Protein AF-A0A7R9QNB5-F1 (afdb_monomer_lite)

Organism: NCBI:txid1979941

Secondary structure (DSSP, 8-state):
---GGGEEETT--SS--TT--S--------------------S----HHHHTTTT-EEEE-TTT--STTTTSSTT--EEEEEESSSSEEEEEETTS-EEEEEEESEE-EEEEE-GGGT-EETT---TTT--SSEES-EEEESSSTT-EEEHHHH-

Sequence (155 aa):
PVGDDNITNAGAVGGRSLLATAAAIHSASGGAGGATGVSAGHTGARNVAIEGGVGARVMRNANDWKWAKQDGGEGHLGTVRNFESAEEVVVVWDNGTAANYRCLGAYDLRIVDSASTGVKHEGAMCDFCKQSPIFGIRWKCAECINYDLCSLCYH

pLDDT: mean 73.07, std 27.56, range [24.31, 98.19]

Structure (mmCIF, N/CA/C/O backbone):
data_AF-A0A7R9QNB5-F1
#
_entry.id   AF-A0A7R9QNB5-F1
#
loop_
_atom_site.group_PDB
_atom_site.id
_atom_site.type_symbol
_atom_site.label_atom_id
_atom_site.label_alt_id
_atom_site.label_comp_id
_atom_site.label_asym_id
_atom_site.label_entity_id
_atom_site.label_seq_id
_atom_site.pdbx_PDB_ins_code
_atom_site.Cartn_x
_atom_site.Cartn_y
_atom_site.Cartn_z
_atom_site.occupancy
_atom_site.B_iso_or_equiv
_atom_site.auth_seq_id
_atom_site.auth_comp_id
_atom_site.auth_asym_id
_atom_site.auth_atom_id
_atom_site.pdbx_PDB_model_num
ATOM 1 N N . PRO A 1 1 ? 5.839 -9.449 -22.012 1.00 37.72 1 PRO A N 1
ATOM 2 C CA . PRO A 1 1 ? 5.050 -9.460 -20.760 1.00 37.72 1 PRO A CA 1
ATOM 3 C C . PRO A 1 1 ? 5.413 -10.711 -19.955 1.00 37.72 1 PRO A C 1
ATOM 5 O O . PRO A 1 1 ? 5.044 -11.813 -20.344 1.00 37.72 1 PRO A O 1
ATOM 8 N N . VAL A 1 2 ? 6.262 -10.551 -18.939 1.00 41.88 2 VAL A N 1
ATOM 9 C CA . VAL A 1 2 ? 6.580 -11.632 -17.995 1.00 41.88 2 VAL A CA 1
ATOM 10 C C . VAL A 1 2 ? 5.311 -11.841 -17.166 1.00 41.88 2 VAL A C 1
ATOM 12 O O . VAL A 1 2 ? 4.778 -10.854 -16.676 1.00 41.88 2 VAL A O 1
ATOM 15 N N . GLY A 1 3 ? 4.772 -13.061 -17.122 1.00 44.25 3 GLY A N 1
ATOM 16 C CA . GLY A 1 3 ? 3.535 -13.354 -16.391 1.00 44.25 3 GLY A CA 1
ATOM 17 C C . GLY A 1 3 ? 3.679 -13.031 -14.904 1.00 44.25 3 GLY A C 1
ATOM 18 O O . GLY A 1 3 ? 4.734 -13.285 -14.319 1.00 44.25 3 GLY A O 1
ATOM 19 N N . ASP A 1 4 ? 2.626 -12.463 -14.321 1.00 50.12 4 ASP A N 1
ATOM 20 C CA . ASP A 1 4 ? 2.606 -11.898 -12.964 1.00 50.12 4 ASP A CA 1
ATOM 21 C C . ASP A 1 4 ? 2.875 -12.939 -11.853 1.00 50.12 4 ASP A C 1
ATOM 23 O O . ASP A 1 4 ? 3.217 -12.580 -10.728 1.00 50.12 4 ASP A O 1
ATOM 27 N N . ASP A 1 5 ? 2.811 -14.237 -12.172 1.00 50.75 5 ASP A N 1
ATOM 28 C CA . ASP A 1 5 ? 2.880 -15.345 -11.207 1.00 50.75 5 ASP A CA 1
ATOM 29 C C . ASP A 1 5 ? 4.282 -15.624 -10.626 1.00 50.75 5 ASP A C 1
ATOM 31 O O . ASP A 1 5 ? 4.414 -16.369 -9.656 1.00 50.75 5 ASP A O 1
ATOM 35 N N . ASN A 1 6 ? 5.341 -15.026 -11.180 1.00 55.44 6 ASN A N 1
ATOM 36 C CA . ASN A 1 6 ? 6.724 -15.373 -10.827 1.00 55.44 6 ASN A CA 1
ATOM 37 C C . ASN A 1 6 ? 7.431 -14.364 -9.923 1.00 55.44 6 ASN A C 1
ATOM 39 O O . ASN A 1 6 ? 8.637 -14.481 -9.713 1.00 55.44 6 ASN A O 1
ATOM 43 N N . ILE A 1 7 ? 6.743 -13.350 -9.403 1.00 56.34 7 ILE A N 1
ATOM 44 C CA . ILE A 1 7 ? 7.383 -12.260 -8.663 1.00 56.34 7 ILE A CA 1
ATOM 45 C C . ILE A 1 7 ? 7.104 -12.393 -7.160 1.00 56.34 7 ILE A C 1
ATOM 47 O O . ILE A 1 7 ? 5.966 -12.401 -6.707 1.00 56.34 7 ILE A O 1
ATOM 51 N N . THR A 1 8 ? 8.172 -12.500 -6.366 1.00 55.84 8 THR A N 1
ATOM 52 C CA . THR A 1 8 ? 8.134 -12.709 -4.910 1.00 55.84 8 THR A CA 1
ATOM 53 C C . THR A 1 8 ? 8.557 -11.448 -4.153 1.00 55.84 8 THR A C 1
ATOM 55 O O . THR A 1 8 ? 9.387 -10.666 -4.622 1.00 55.84 8 THR A O 1
ATOM 58 N N . ASN A 1 9 ? 8.005 -11.235 -2.956 1.00 51.34 9 ASN A N 1
ATOM 59 C CA . ASN A 1 9 ? 8.402 -10.133 -2.079 1.00 51.34 9 ASN A CA 1
ATOM 60 C C . ASN A 1 9 ? 9.738 -10.462 -1.384 1.00 51.34 9 ASN A C 1
ATOM 62 O O . ASN A 1 9 ? 9.792 -11.312 -0.496 1.00 51.34 9 ASN A O 1
ATOM 66 N N . ALA A 1 10 ? 10.815 -9.770 -1.760 1.00 45.34 10 ALA A N 1
ATOM 67 C CA . ALA A 1 10 ? 12.156 -9.988 -1.207 1.00 45.34 10 ALA A CA 1
ATOM 68 C C . ALA A 1 10 ? 12.439 -9.185 0.086 1.00 45.34 10 ALA A C 1
ATOM 70 O O . ALA A 1 10 ? 13.573 -9.164 0.567 1.00 45.34 10 ALA A O 1
ATOM 71 N N . GLY A 1 11 ? 11.437 -8.501 0.652 1.00 40.22 11 GLY A N 1
ATOM 72 C CA . GLY A 1 11 ? 11.575 -7.602 1.806 1.00 40.22 11 GLY A CA 1
ATOM 73 C C . GLY A 1 11 ? 11.447 -8.245 3.191 1.00 40.22 11 GLY A C 1
ATOM 74 O O . GLY A 1 11 ? 11.662 -7.566 4.193 1.00 40.22 11 GLY A O 1
ATOM 75 N N . ALA A 1 12 ? 11.129 -9.537 3.295 1.00 37.59 12 ALA A N 1
ATOM 76 C CA . ALA A 1 12 ? 11.009 -10.217 4.586 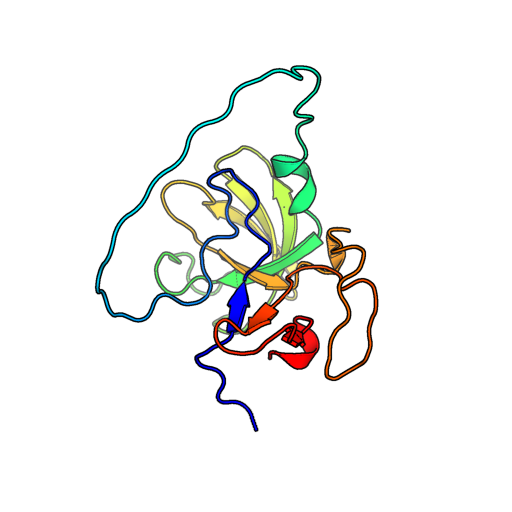1.00 37.59 12 ALA A CA 1
ATOM 77 C C . ALA A 1 12 ? 12.381 -10.681 5.113 1.00 37.59 12 ALA A C 1
ATOM 79 O O . ALA A 1 12 ? 12.698 -11.871 5.121 1.00 37.59 12 ALA A O 1
ATOM 80 N N . VAL A 1 13 ? 13.219 -9.747 5.570 1.00 29.47 13 VAL A N 1
ATOM 81 C CA . VAL A 1 13 ? 14.410 -10.111 6.352 1.00 29.47 13 VAL A CA 1
ATOM 82 C C . VAL A 1 13 ? 13.954 -10.577 7.736 1.00 29.47 13 VAL A C 1
ATOM 84 O O . VAL A 1 13 ? 13.560 -9.771 8.570 1.00 29.47 13 VAL A O 1
ATOM 87 N N . GLY A 1 14 ? 14.001 -11.895 7.950 1.00 28.97 14 GLY A N 1
ATOM 88 C CA . GLY A 1 14 ? 14.202 -12.559 9.244 1.00 28.97 14 GLY A CA 1
ATOM 89 C C . GLY A 1 14 ? 13.443 -11.998 10.449 1.00 28.97 14 GLY A C 1
ATOM 90 O O . GLY A 1 14 ? 13.996 -11.252 11.249 1.00 28.97 14 GLY A O 1
ATOM 91 N N . GLY A 1 15 ? 12.208 -12.455 10.637 1.00 26.92 15 GLY A N 1
ATOM 92 C CA . GLY A 1 15 ? 11.399 -12.184 11.823 1.00 26.92 15 GLY A CA 1
ATOM 93 C C . GLY A 1 15 ? 9.943 -12.082 11.410 1.00 26.92 15 GLY A C 1
ATOM 94 O O . GLY A 1 15 ? 9.612 -11.303 10.526 1.00 26.92 15 GLY A O 1
ATOM 95 N N . ARG A 1 16 ? 9.079 -12.919 11.989 1.00 35.19 16 ARG A N 1
ATOM 96 C CA . ARG A 1 16 ? 7.648 -13.003 11.665 1.00 35.19 16 ARG A CA 1
ATOM 97 C C . ARG A 1 16 ? 6.990 -11.645 11.940 1.00 35.19 16 ARG A C 1
ATOM 99 O O . ARG A 1 16 ? 6.597 -11.363 13.063 1.00 35.19 16 ARG A O 1
ATOM 106 N N . SER A 1 17 ? 6.947 -10.808 10.913 1.00 34.34 17 SER A N 1
ATOM 107 C CA . SER A 1 17 ? 6.370 -9.471 10.897 1.00 34.34 17 SER A CA 1
ATOM 108 C C . SER A 1 17 ? 5.196 -9.476 9.924 1.00 34.34 17 SER A C 1
ATOM 110 O O . SER A 1 17 ? 5.155 -10.285 8.996 1.00 34.34 17 SER A O 1
ATOM 112 N N . LEU A 1 18 ? 4.259 -8.560 10.136 1.00 38.25 18 LEU A N 1
ATOM 113 C CA . LEU A 1 18 ? 3.033 -8.283 9.372 1.00 38.25 18 LEU A CA 1
ATOM 114 C C . LEU A 1 18 ? 3.165 -8.212 7.838 1.00 38.25 18 LEU A C 1
ATOM 116 O O . LEU A 1 18 ? 2.167 -8.093 7.138 1.00 38.25 18 LEU A O 1
ATOM 120 N N . LEU A 1 19 ? 4.383 -8.295 7.306 1.00 38.91 19 LEU A N 1
ATOM 121 C CA . LEU A 1 19 ? 4.719 -8.287 5.886 1.00 38.91 19 LEU A CA 1
ATOM 122 C C . LEU A 1 19 ? 4.384 -9.590 5.127 1.00 38.91 19 LEU A C 1
ATOM 124 O O . LEU A 1 19 ? 4.548 -9.627 3.910 1.00 38.91 19 LEU A O 1
ATOM 128 N N . ALA A 1 20 ? 3.953 -10.663 5.799 1.00 30.23 20 ALA A N 1
ATOM 129 C CA . ALA A 1 20 ? 3.861 -12.006 5.210 1.00 30.23 20 ALA A CA 1
ATOM 130 C C . ALA A 1 20 ? 2.533 -12.348 4.498 1.00 30.23 20 ALA A C 1
ATOM 132 O O . ALA A 1 20 ? 2.149 -13.516 4.453 1.00 30.23 20 ALA A O 1
ATOM 133 N N . THR A 1 21 ? 1.827 -11.379 3.911 1.00 33.03 21 THR A N 1
ATOM 134 C CA . THR A 1 21 ? 0.662 -11.677 3.057 1.00 33.03 21 THR A CA 1
ATOM 135 C C . THR A 1 21 ? 0.734 -10.935 1.730 1.00 33.03 21 THR A C 1
ATOM 137 O O . THR A 1 21 ? 0.048 -9.938 1.517 1.00 33.03 21 THR A O 1
ATOM 140 N N . ALA A 1 22 ? 1.547 -11.460 0.818 1.00 33.47 22 ALA A N 1
ATOM 141 C CA . ALA A 1 22 ? 1.318 -11.337 -0.614 1.00 33.47 22 ALA A CA 1
ATOM 142 C C . ALA A 1 22 ? 1.732 -12.663 -1.276 1.00 33.47 22 ALA A C 1
ATOM 144 O O . ALA A 1 22 ? 2.898 -13.039 -1.223 1.00 33.47 22 ALA A O 1
ATOM 145 N N . ALA A 1 23 ? 0.734 -13.352 -1.837 1.00 30.22 23 ALA A N 1
ATOM 146 C CA . ALA A 1 23 ? 0.796 -14.555 -2.672 1.00 30.22 23 ALA A CA 1
ATOM 147 C C . ALA A 1 23 ? 1.367 -15.849 -2.045 1.00 30.22 23 ALA A C 1
ATOM 149 O O . ALA A 1 23 ? 2.554 -16.148 -2.113 1.00 30.22 23 ALA A O 1
ATOM 150 N N . ALA A 1 24 ? 0.461 -16.689 -1.533 1.00 24.39 24 ALA A N 1
ATOM 151 C CA . ALA A 1 24 ? 0.634 -18.138 -1.515 1.00 24.39 24 ALA A CA 1
ATOM 152 C C . ALA A 1 24 ? -0.301 -18.746 -2.572 1.00 24.39 24 ALA A C 1
ATOM 154 O O . ALA A 1 24 ? -1.521 -18.636 -2.446 1.00 24.39 24 ALA A O 1
ATOM 155 N N . ILE A 1 25 ? 0.264 -19.399 -3.590 1.00 28.20 25 ILE A N 1
ATOM 156 C CA . ILE A 1 25 ? -0.426 -20.389 -4.427 1.00 28.20 25 ILE A CA 1
ATOM 157 C C . ILE A 1 25 ? 0.566 -21.534 -4.731 1.00 28.20 25 ILE A C 1
ATOM 159 O O . ILE A 1 25 ? 1.714 -21.288 -5.076 1.00 28.20 25 ILE A O 1
ATOM 163 N N . HIS A 1 26 ? 0.122 -22.771 -4.471 1.00 24.31 26 HIS A N 1
ATOM 164 C CA . HIS A 1 26 ? 0.814 -24.081 -4.461 1.00 24.31 26 HIS A CA 1
ATOM 165 C C . HIS A 1 26 ? 1.765 -24.354 -5.661 1.00 24.31 26 HIS A C 1
ATOM 167 O O . HIS A 1 26 ? 1.474 -23.921 -6.765 1.00 24.31 26 HIS A O 1
ATOM 173 N N . SER A 1 27 ? 2.861 -25.133 -5.588 1.00 25.42 27 SER A N 1
ATOM 174 C CA . SER A 1 27 ? 2.979 -26.534 -5.123 1.00 25.42 27 SER A CA 1
ATOM 175 C C . SER A 1 27 ? 4.438 -26.979 -4.868 1.00 25.42 27 SER A C 1
ATOM 177 O O . SER A 1 27 ? 5.389 -26.391 -5.370 1.00 25.42 27 SER A O 1
ATOM 179 N N . ALA A 1 28 ? 4.588 -28.064 -4.101 1.00 27.22 28 ALA A N 1
ATOM 180 C CA . ALA A 1 28 ? 5.827 -28.647 -3.583 1.00 27.22 28 ALA A CA 1
ATOM 181 C C . ALA A 1 28 ? 6.625 -29.556 -4.550 1.00 27.22 28 ALA A C 1
ATOM 183 O O . ALA A 1 28 ? 6.046 -30.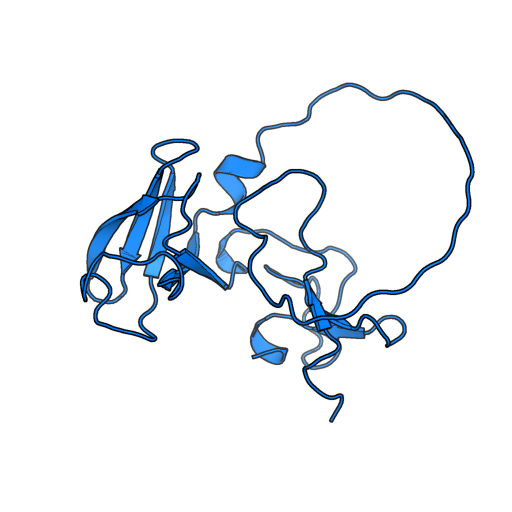268 -5.366 1.00 27.22 28 ALA A O 1
ATOM 184 N N . SER A 1 29 ? 7.953 -29.596 -4.351 1.00 26.89 29 SER A N 1
ATOM 185 C CA . SER A 1 29 ? 8.924 -30.726 -4.421 1.00 26.89 29 SER A CA 1
ATOM 186 C C . SER A 1 29 ? 10.319 -30.108 -4.653 1.00 26.89 29 SER A C 1
ATOM 188 O O . SER A 1 29 ? 10.429 -29.173 -5.427 1.00 26.89 29 SER A O 1
ATOM 190 N N . GLY A 1 30 ? 11.458 -30.441 -4.048 1.00 25.78 30 GLY A N 1
ATOM 191 C CA . GLY A 1 30 ? 11.963 -31.449 -3.119 1.00 25.78 30 GLY A CA 1
ATOM 192 C C . GLY A 1 30 ? 13.482 -31.535 -3.398 1.00 25.78 30 GLY A C 1
ATOM 193 O O . GLY A 1 30 ? 13.854 -31.596 -4.564 1.00 25.78 30 GLY A O 1
ATOM 194 N N . GLY A 1 31 ? 14.371 -31.516 -2.393 1.00 25.50 31 GLY A N 1
ATOM 195 C CA . GLY A 1 31 ? 15.809 -31.806 -2.606 1.00 25.50 31 GLY A CA 1
ATOM 196 C C . GLY A 1 31 ? 16.796 -31.071 -1.687 1.00 25.50 31 GLY A C 1
ATOM 197 O O . GLY A 1 31 ? 16.615 -29.899 -1.401 1.00 25.50 31 GLY A O 1
ATOM 198 N N . ALA A 1 32 ? 17.821 -31.787 -1.212 1.00 28.58 32 ALA A N 1
ATOM 199 C CA . ALA A 1 32 ? 18.639 -31.531 -0.018 1.00 28.58 32 ALA A CA 1
ATOM 200 C C . ALA A 1 32 ? 20.022 -30.854 -0.235 1.00 28.58 32 ALA A C 1
ATOM 202 O O . ALA A 1 32 ? 20.540 -30.829 -1.347 1.00 28.58 32 ALA A O 1
ATOM 203 N N . GLY A 1 33 ? 20.659 -30.456 0.887 1.00 26.06 33 GLY A N 1
ATOM 204 C CA . GLY A 1 33 ? 22.107 -30.189 1.072 1.00 26.06 33 GLY A CA 1
ATOM 205 C C . GLY A 1 33 ? 22.414 -28.719 1.417 1.00 26.06 33 GLY A C 1
ATOM 206 O O . GLY A 1 33 ? 21.980 -27.838 0.699 1.00 26.06 33 GLY A O 1
ATOM 207 N N . GLY A 1 34 ? 23.105 -28.298 2.484 1.00 25.45 34 GLY A N 1
ATOM 208 C CA . GLY A 1 34 ? 24.016 -28.938 3.433 1.00 25.45 34 GLY A CA 1
ATOM 209 C C . GLY A 1 34 ? 25.377 -28.220 3.399 1.00 25.45 34 GLY A C 1
ATOM 210 O O . GLY A 1 34 ? 26.152 -28.529 2.507 1.00 25.45 34 GLY A O 1
ATOM 211 N N . ALA A 1 35 ? 25.669 -27.286 4.326 1.00 28.03 35 ALA A N 1
ATOM 212 C CA . ALA A 1 35 ? 27.030 -26.942 4.800 1.00 28.03 35 ALA A CA 1
ATOM 213 C C . ALA A 1 35 ? 27.037 -25.842 5.889 1.00 28.03 35 ALA A C 1
ATOM 215 O O . ALA A 1 35 ? 26.228 -24.920 5.898 1.00 28.03 35 ALA A O 1
ATOM 216 N N . THR A 1 36 ? 27.988 -25.993 6.806 1.00 27.31 36 THR A N 1
ATOM 217 C CA . THR A 1 36 ? 28.224 -25.338 8.102 1.00 27.31 36 THR A CA 1
ATOM 218 C C . THR A 1 36 ? 29.139 -24.102 8.048 1.00 27.31 36 THR A C 1
ATOM 220 O O . THR A 1 36 ? 30.052 -24.070 7.228 1.00 27.31 36 THR A O 1
ATOM 223 N N . GLY A 1 37 ? 29.019 -23.181 9.021 1.00 27.55 37 GLY A N 1
ATOM 224 C CA . GLY A 1 37 ? 30.069 -22.202 9.369 1.00 27.55 37 GLY A CA 1
ATOM 225 C C . GLY A 1 37 ? 29.647 -21.140 10.406 1.00 27.55 37 GLY A C 1
ATOM 226 O O . GLY A 1 37 ? 28.783 -20.319 10.131 1.00 27.55 37 GLY A O 1
ATOM 227 N N . VAL A 1 38 ? 30.263 -21.170 11.595 1.00 28.95 38 VAL A N 1
ATOM 228 C CA . VAL A 1 38 ? 30.113 -20.268 12.772 1.00 28.95 38 VAL A CA 1
ATOM 229 C C . VAL A 1 38 ? 31.144 -19.116 12.604 1.00 28.95 38 VAL A C 1
ATOM 231 O O . VAL A 1 38 ? 32.233 -19.392 12.115 1.00 28.95 38 VAL A O 1
ATOM 234 N N . SER A 1 39 ? 30.966 -17.825 12.939 1.00 29.56 39 SER A N 1
ATOM 235 C CA . SER A 1 39 ? 30.776 -17.252 14.284 1.00 29.56 39 SER A CA 1
ATOM 236 C C . SER A 1 39 ? 30.662 -15.710 14.286 1.00 29.56 39 SER A C 1
ATOM 238 O O . SER A 1 39 ? 31.354 -15.036 13.534 1.00 29.56 39 SER A O 1
ATOM 240 N N . ALA A 1 40 ? 29.914 -15.221 15.286 1.00 28.67 40 ALA A N 1
ATOM 241 C CA . ALA A 1 40 ? 30.154 -14.054 16.155 1.00 28.67 40 ALA A CA 1
ATOM 242 C C . ALA A 1 40 ? 30.050 -12.606 15.619 1.00 28.67 40 ALA A C 1
ATOM 244 O O . ALA A 1 40 ? 30.889 -12.110 14.878 1.00 28.67 40 ALA A O 1
ATOM 245 N N . GLY A 1 41 ? 29.073 -11.888 16.190 1.00 26.83 41 GLY A N 1
ATOM 246 C CA . GLY A 1 41 ? 28.933 -10.431 16.150 1.00 26.83 41 GLY A CA 1
ATOM 247 C C . GLY A 1 41 ? 27.644 -9.961 16.835 1.00 26.83 41 GLY A C 1
ATOM 248 O O . GLY A 1 41 ? 26.741 -9.462 16.177 1.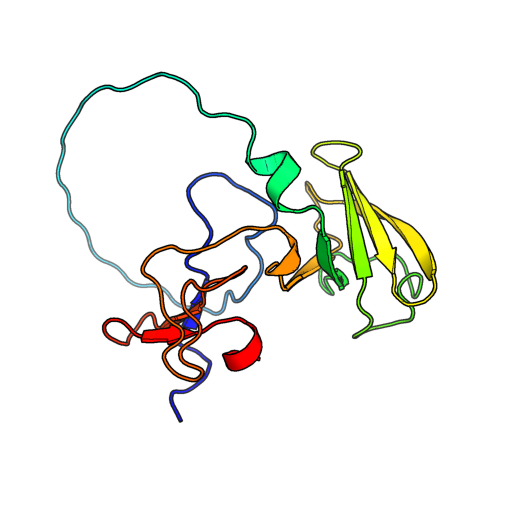00 26.83 41 GLY A O 1
ATOM 249 N N . HIS A 1 42 ? 27.508 -10.185 18.148 1.00 42.50 42 HIS A N 1
ATOM 250 C CA . HIS A 1 42 ? 26.421 -9.607 18.948 1.00 42.50 42 HIS A CA 1
ATOM 251 C C . HIS A 1 42 ? 26.753 -8.155 19.299 1.00 42.50 42 HIS A C 1
ATOM 253 O O . HIS A 1 42 ? 27.567 -7.938 20.188 1.00 42.50 42 HIS A O 1
ATOM 259 N N . THR A 1 43 ? 26.069 -7.194 18.677 1.00 29.33 43 THR A N 1
ATOM 260 C CA . THR A 1 43 ? 25.666 -5.926 19.312 1.00 29.33 43 THR A CA 1
ATOM 261 C C . THR A 1 43 ? 24.597 -5.225 18.464 1.00 29.33 43 THR A C 1
ATOM 263 O O . THR A 1 43 ? 24.871 -4.703 17.391 1.00 29.33 43 THR A O 1
ATOM 266 N N . GLY A 1 44 ? 23.366 -5.164 18.985 1.00 28.42 44 GLY A N 1
ATOM 267 C CA . GLY A 1 44 ? 22.384 -4.151 18.586 1.00 28.42 44 GLY A CA 1
ATOM 268 C C . GLY A 1 44 ? 21.423 -4.516 17.454 1.00 28.42 44 GLY A C 1
ATOM 269 O O . GLY A 1 44 ? 21.332 -3.779 16.476 1.00 28.42 44 GLY A O 1
ATOM 270 N N . ALA A 1 45 ? 20.610 -5.562 17.633 1.00 32.03 45 ALA A N 1
ATOM 271 C CA . ALA A 1 45 ? 19.305 -5.633 16.973 1.00 32.03 45 ALA A CA 1
ATOM 272 C C . ALA A 1 45 ? 18.423 -4.505 17.540 1.00 32.03 45 ALA A C 1
ATOM 274 O O . ALA A 1 45 ? 17.671 -4.692 18.494 1.00 32.03 45 ALA A O 1
ATOM 275 N N . ARG A 1 46 ? 18.611 -3.282 17.035 1.00 32.72 46 ARG A N 1
ATOM 276 C CA . ARG A 1 46 ? 17.735 -2.157 17.357 1.00 32.72 46 ARG A CA 1
ATOM 277 C C . ARG A 1 46 ? 16.341 -2.475 16.823 1.00 32.72 46 ARG A C 1
ATOM 279 O O . ARG A 1 46 ? 16.199 -3.079 15.765 1.00 32.72 46 ARG A O 1
ATOM 286 N N . ASN A 1 47 ? 15.343 -2.061 17.588 1.00 33.16 47 ASN A N 1
ATOM 287 C CA . ASN A 1 47 ? 13.907 -2.248 17.407 1.00 33.16 47 ASN A CA 1
ATOM 288 C C . ASN A 1 47 ? 13.347 -1.618 16.111 1.00 33.16 47 ASN A C 1
ATOM 290 O O . ASN A 1 47 ? 12.447 -0.792 16.162 1.00 33.16 47 ASN A O 1
ATOM 294 N N . VAL A 1 48 ? 13.859 -1.986 14.936 1.00 34.75 48 VAL A N 1
ATOM 295 C CA . VAL A 1 48 ? 13.440 -1.419 13.639 1.00 34.75 48 VAL A CA 1
ATOM 296 C C . VAL A 1 48 ? 12.050 -1.934 13.220 1.00 34.75 48 VAL A C 1
ATOM 298 O O . VAL A 1 48 ? 11.343 -1.287 12.452 1.00 34.75 48 VAL A O 1
ATOM 301 N N . ALA A 1 49 ? 11.609 -3.074 13.764 1.00 39.88 49 ALA A N 1
ATOM 302 C CA . ALA A 1 49 ? 10.378 -3.747 13.345 1.00 39.88 49 ALA A CA 1
ATOM 303 C C . ALA A 1 49 ? 9.068 -3.067 13.797 1.00 39.88 49 ALA A C 1
ATOM 305 O O . ALA A 1 49 ? 8.034 -3.347 13.201 1.00 39.88 49 ALA A O 1
ATOM 306 N N . ILE A 1 50 ? 9.097 -2.181 14.803 1.00 44.94 50 ILE A N 1
ATOM 307 C CA . ILE A 1 50 ? 7.898 -1.447 15.266 1.00 44.94 50 ILE A CA 1
ATOM 308 C C . ILE A 1 50 ? 7.800 -0.049 14.622 1.00 44.94 50 ILE A C 1
ATOM 310 O O . ILE A 1 50 ? 6.705 0.483 14.464 1.00 44.94 50 ILE A O 1
ATOM 314 N N . GLU A 1 51 ? 8.911 0.518 14.139 1.00 49.06 51 GLU A N 1
ATOM 315 C CA . GLU A 1 51 ? 8.911 1.816 13.440 1.00 49.06 51 GLU A CA 1
ATOM 316 C C . GLU A 1 51 ? 8.759 1.699 11.912 1.00 49.06 51 GLU A C 1
ATOM 318 O O . GLU A 1 51 ? 8.275 2.631 11.276 1.00 49.06 51 GLU A O 1
ATOM 323 N N . GLY A 1 52 ? 9.094 0.556 11.301 1.00 63.28 52 GLY A N 1
ATOM 324 C CA . GLY A 1 52 ? 9.112 0.410 9.835 1.00 63.28 52 GLY A CA 1
ATOM 325 C C . GLY A 1 52 ? 7.748 0.331 9.132 1.00 63.28 52 GLY A C 1
ATOM 326 O O . GLY A 1 52 ? 7.708 0.259 7.904 1.00 63.28 52 GLY A O 1
ATOM 327 N N . GLY A 1 53 ? 6.640 0.302 9.880 1.00 80.56 53 GLY A N 1
ATOM 328 C CA . GLY A 1 53 ? 5.280 0.206 9.332 1.00 80.56 53 GLY A CA 1
ATOM 329 C C . GLY A 1 53 ? 4.489 1.515 9.349 1.00 80.56 53 GLY A C 1
ATOM 330 O O . GLY A 1 53 ? 3.464 1.612 8.675 1.00 80.56 53 GLY A O 1
ATOM 331 N N . VAL A 1 54 ? 4.936 2.524 10.103 1.00 91.00 54 VAL A N 1
ATOM 332 C CA . VAL A 1 54 ? 4.226 3.807 10.184 1.00 91.00 54 VAL A CA 1
ATOM 333 C C . VAL A 1 54 ? 4.304 4.525 8.842 1.00 91.00 54 VAL A C 1
ATOM 335 O O . VAL A 1 54 ? 5.359 4.601 8.221 1.00 91.00 54 VAL A O 1
ATOM 338 N N . GLY A 1 55 ? 3.162 5.030 8.382 1.00 91.50 55 GLY A N 1
ATOM 339 C CA . GLY A 1 55 ? 3.011 5.630 7.062 1.00 91.50 55 GLY A CA 1
ATOM 340 C C . GLY A 1 55 ? 2.660 4.636 5.955 1.00 91.50 55 GLY A C 1
ATOM 341 O O . GLY A 1 55 ? 2.333 5.089 4.859 1.00 91.50 55 GLY A O 1
ATOM 342 N N . ALA A 1 56 ? 2.674 3.319 6.207 1.00 91.62 56 ALA A N 1
ATOM 343 C CA . ALA A 1 56 ? 2.309 2.323 5.202 1.00 91.62 56 ALA A CA 1
ATOM 344 C C . ALA A 1 56 ? 0.860 2.508 4.735 1.00 91.62 56 ALA A C 1
ATOM 346 O O . ALA A 1 56 ? -0.038 2.792 5.534 1.00 91.62 56 ALA A O 1
ATOM 347 N N . ARG A 1 57 ? 0.634 2.304 3.437 1.00 93.62 57 ARG A N 1
ATOM 348 C CA . ARG A 1 57 ? -0.689 2.270 2.823 1.00 93.62 57 ARG A CA 1
ATOM 349 C C . ARG A 1 57 ? -1.243 0.865 2.917 1.00 93.62 57 ARG A C 1
ATOM 351 O O . ARG A 1 57 ? -0.597 -0.102 2.513 1.00 93.62 57 ARG A O 1
ATOM 358 N N . VAL A 1 58 ? -2.442 0.760 3.462 1.00 94.25 58 VAL A N 1
ATOM 359 C CA . VAL A 1 58 ? -3.080 -0.509 3.794 1.00 94.25 58 VAL A CA 1
ATOM 360 C C . VAL A 1 58 ? -4.498 -0.557 3.264 1.00 94.25 58 VAL A C 1
ATOM 362 O O . VAL A 1 58 ? -5.121 0.468 2.995 1.00 94.25 58 VAL A O 1
ATOM 365 N N . MET A 1 59 ? -5.016 -1.769 3.158 1.00 94.56 59 MET A N 1
ATOM 366 C CA . MET A 1 59 ? -6.424 -2.026 2.902 1.00 94.56 59 MET A CA 1
ATOM 367 C C . MET A 1 59 ? -6.902 -3.221 3.718 1.00 94.56 59 MET A C 1
ATOM 369 O O . MET A 1 59 ? -6.083 -3.979 4.243 1.00 94.56 59 MET A O 1
ATOM 373 N N . ARG A 1 60 ? -8.223 -3.411 3.817 1.00 95.19 60 ARG A N 1
ATOM 374 C CA . ARG A 1 60 ? -8.799 -4.579 4.501 1.00 95.19 60 ARG A CA 1
ATOM 375 C C . ARG A 1 60 ? -8.197 -5.892 3.981 1.00 95.19 60 ARG A C 1
ATOM 377 O O . ARG A 1 60 ? -8.033 -6.068 2.774 1.00 95.19 60 ARG A O 1
ATOM 384 N N . ASN A 1 61 ? -7.905 -6.842 4.859 1.00 93.12 61 ASN A N 1
ATOM 385 C CA . ASN A 1 61 ? -7.622 -8.224 4.481 1.00 93.12 61 ASN A CA 1
ATOM 386 C C . ASN A 1 61 ? -8.935 -9.015 4.468 1.00 93.12 61 ASN A C 1
ATOM 388 O O . ASN A 1 61 ? -9.536 -9.228 5.517 1.00 93.12 61 ASN A O 1
ATOM 392 N N . ALA A 1 62 ? -9.379 -9.464 3.292 1.00 88.75 62 ALA A N 1
ATOM 393 C CA . ALA A 1 62 ? -10.670 -10.139 3.133 1.00 88.75 62 ALA A CA 1
ATOM 394 C C . ALA A 1 62 ? -10.808 -11.426 3.969 1.00 88.75 62 ALA A C 1
ATOM 396 O O . ALA A 1 62 ? -11.928 -11.807 4.295 1.00 88.75 62 ALA A O 1
ATOM 397 N N . ASN A 1 63 ? -9.691 -12.063 4.339 1.00 91.00 63 ASN A N 1
ATOM 398 C CA . ASN A 1 63 ? -9.704 -13.323 5.083 1.00 91.00 63 ASN A CA 1
ATOM 399 C C . ASN A 1 63 ? -10.091 -13.147 6.559 1.00 91.00 63 ASN A C 1
ATOM 401 O O . ASN A 1 63 ? -10.827 -13.971 7.095 1.00 91.00 63 ASN A O 1
ATOM 405 N N . ASP A 1 64 ? -9.630 -12.069 7.200 1.00 90.69 64 ASP A N 1
ATOM 406 C CA . ASP A 1 64 ? -9.774 -11.878 8.652 1.00 90.69 64 ASP A CA 1
ATOM 407 C C . ASP A 1 64 ? -10.629 -10.656 9.033 1.00 90.69 64 ASP A C 1
ATOM 409 O O . ASP A 1 64 ? -11.044 -10.531 10.194 1.00 90.69 64 ASP A O 1
ATOM 413 N N . TRP A 1 65 ? -10.901 -9.757 8.076 1.00 92.88 65 TRP A N 1
ATOM 414 C CA . TRP A 1 65 ? -11.651 -8.522 8.299 1.00 92.88 65 TRP A CA 1
ATOM 415 C C . TRP A 1 65 ? -13.085 -8.794 8.746 1.00 92.88 65 TRP A C 1
ATOM 417 O O . TRP A 1 65 ? -13.867 -9.454 8.062 1.00 92.88 65 TRP A O 1
ATOM 427 N N . LYS A 1 66 ? -13.473 -8.171 9.860 1.00 96.06 66 LYS A N 1
ATOM 428 C CA . LYS A 1 66 ? -14.820 -8.297 10.441 1.00 96.06 66 LYS A CA 1
ATOM 429 C C . LYS A 1 66 ? -15.497 -6.960 10.751 1.00 96.06 66 LYS A C 1
ATOM 431 O O . LYS A 1 66 ? -16.515 -6.926 11.435 1.00 96.06 66 LYS A O 1
ATOM 436 N N . TRP A 1 67 ? -14.953 -5.852 10.249 1.00 95.12 67 TRP A N 1
ATOM 437 C CA . TRP A 1 67 ? -15.319 -4.491 10.670 1.00 95.12 67 TRP A CA 1
ATOM 438 C C . TRP A 1 67 ? -16.240 -3.770 9.675 1.00 95.12 67 TRP A C 1
ATOM 440 O O . TRP A 1 67 ? -16.159 -2.557 9.477 1.00 95.12 67 TRP A O 1
ATOM 450 N N . ALA A 1 68 ? -17.130 -4.530 9.028 1.00 95.12 68 ALA A N 1
ATOM 451 C CA . ALA A 1 68 ? -18.116 -4.030 8.067 1.00 95.12 68 ALA A CA 1
ATOM 452 C C . ALA A 1 68 ? -17.500 -3.058 7.033 1.00 95.12 68 ALA A C 1
ATOM 454 O O . ALA A 1 68 ? -16.604 -3.460 6.289 1.00 95.12 68 ALA A O 1
ATOM 455 N N . LYS A 1 69 ? -17.985 -1.810 6.962 1.00 96.38 69 LYS A N 1
ATOM 456 C CA . LYS A 1 69 ? -17.539 -0.754 6.030 1.00 96.38 69 LYS A CA 1
ATOM 457 C C . LYS A 1 69 ? -16.863 0.435 6.734 1.00 96.38 69 LYS A C 1
ATOM 459 O O . LYS A 1 69 ? -16.989 1.558 6.260 1.00 96.38 69 LYS A O 1
ATOM 464 N N . GLN A 1 70 ? -16.188 0.226 7.867 1.00 93.56 70 GLN A N 1
ATOM 465 C CA . GLN A 1 70 ? -15.477 1.319 8.559 1.00 93.56 70 GLN A CA 1
ATOM 466 C C . GLN A 1 70 ? -14.415 2.006 7.680 1.00 93.56 70 GLN A C 1
ATOM 468 O O . GLN A 1 70 ? -14.237 3.217 7.731 1.00 93.56 70 GLN A O 1
ATOM 473 N N . ASP A 1 71 ? -13.764 1.237 6.818 1.00 94.69 71 ASP A N 1
ATOM 474 C CA . ASP A 1 71 ? -12.828 1.701 5.790 1.00 94.69 71 ASP A CA 1
ATOM 475 C C . ASP A 1 71 ? -13.502 2.354 4.565 1.00 94.69 71 ASP A C 1
ATOM 477 O O . ASP A 1 71 ? -12.815 2.896 3.711 1.00 94.69 71 ASP A O 1
ATOM 481 N N . GLY A 1 72 ? -14.836 2.341 4.456 1.00 93.69 72 GLY A N 1
ATOM 482 C CA . GLY A 1 72 ? -15.580 2.812 3.278 1.00 93.69 72 GLY A CA 1
ATOM 483 C C . GLY A 1 72 ? -15.996 1.706 2.301 1.00 93.69 72 GLY A C 1
ATOM 484 O O . GLY A 1 72 ? -16.780 1.960 1.387 1.00 93.69 72 GLY A O 1
ATOM 485 N N . GLY A 1 73 ? -15.575 0.459 2.530 1.00 91.19 73 GLY A N 1
ATOM 486 C CA . GLY A 1 73 ? -15.852 -0.677 1.649 1.00 91.19 73 GLY A CA 1
ATOM 487 C C . GLY A 1 73 ? -14.592 -1.265 1.019 1.00 91.19 73 GLY A C 1
ATOM 488 O O . GLY A 1 73 ? -13.492 -0.744 1.165 1.00 91.19 73 GLY A O 1
ATOM 489 N N . GLU A 1 74 ? -14.751 -2.376 0.303 1.00 85.75 74 GLU A N 1
ATOM 490 C CA . GLU A 1 74 ? -13.632 -3.041 -0.368 1.00 85.75 74 GLU A CA 1
ATOM 491 C C . GLU A 1 74 ? -12.912 -2.102 -1.350 1.00 85.75 74 GLU A C 1
ATOM 493 O O . GLU A 1 74 ? -13.537 -1.256 -1.990 1.00 85.75 74 GLU A O 1
ATOM 498 N N . GLY A 1 75 ? -11.584 -2.218 -1.424 1.00 87.31 75 GLY A N 1
ATOM 499 C CA . GLY A 1 75 ? -10.737 -1.373 -2.272 1.00 87.31 75 GLY A CA 1
ATOM 500 C C . GLY A 1 75 ? -10.328 -0.034 -1.653 1.00 87.31 75 GLY A C 1
ATOM 501 O O . GLY A 1 75 ? -9.403 0.594 -2.161 1.00 87.31 75 GLY A O 1
ATOM 502 N N . HIS A 1 76 ? -10.952 0.393 -0.552 1.00 94.94 76 HIS A N 1
ATOM 503 C CA . HIS A 1 76 ? -10.569 1.638 0.106 1.00 94.94 76 HIS A CA 1
ATOM 504 C C . HIS A 1 76 ? -9.246 1.493 0.855 1.00 94.94 76 HIS A C 1
ATOM 506 O O . HIS A 1 76 ? -8.932 0.444 1.429 1.00 94.94 76 HIS A O 1
ATOM 512 N N . LEU A 1 77 ? -8.470 2.572 0.821 1.00 95.94 77 LEU A N 1
ATOM 513 C CA . LEU A 1 77 ? -7.136 2.630 1.386 1.00 95.94 77 LEU A CA 1
ATOM 514 C C . LEU A 1 77 ? -7.121 3.434 2.687 1.00 95.94 77 LEU A C 1
ATOM 516 O O . LEU A 1 77 ? -7.937 4.330 2.918 1.00 95.94 77 LEU A O 1
ATOM 520 N N . GLY A 1 78 ? -6.153 3.104 3.531 1.00 97.00 78 GLY A N 1
ATOM 521 C CA . GLY A 1 78 ? -5.826 3.848 4.736 1.00 97.00 78 GLY A CA 1
ATOM 522 C C . GLY A 1 78 ? -4.323 3.937 4.946 1.00 97.00 78 GLY A C 1
ATOM 523 O O . GLY A 1 78 ? -3.537 3.286 4.257 1.00 97.00 78 GLY A O 1
ATOM 524 N N . THR A 1 79 ? -3.926 4.759 5.909 1.00 96.62 79 THR A N 1
ATOM 525 C CA . THR A 1 79 ? -2.535 4.956 6.321 1.00 96.62 79 THR A CA 1
ATOM 526 C C . THR A 1 79 ? -2.348 4.480 7.754 1.00 96.62 79 THR A C 1
ATOM 528 O O . THR A 1 79 ? -3.095 4.887 8.647 1.00 96.62 79 THR A O 1
ATOM 531 N N . VAL A 1 80 ? -1.317 3.670 7.995 1.00 95.88 80 VAL A N 1
ATOM 532 C CA . VAL A 1 80 ? -0.883 3.316 9.352 1.00 95.88 80 VAL A CA 1
ATOM 533 C C . VAL A 1 80 ? -0.371 4.567 10.061 1.00 95.88 80 VAL A C 1
ATOM 535 O O . VAL A 1 80 ? 0.598 5.188 9.625 1.00 95.88 80 VAL A O 1
ATOM 538 N N . ARG A 1 81 ? -1.015 4.934 11.167 1.00 95.31 81 ARG A N 1
ATOM 539 C CA . ARG A 1 81 ? -0.676 6.114 11.966 1.00 95.31 81 ARG A CA 1
ATOM 540 C C . ARG A 1 81 ? 0.369 5.801 13.032 1.00 95.31 81 ARG A C 1
ATOM 542 O O . ARG A 1 81 ? 1.339 6.538 13.156 1.00 95.31 81 ARG A O 1
ATOM 549 N N . ASN A 1 82 ? 0.141 4.763 13.829 1.00 93.62 82 ASN A N 1
ATOM 550 C CA . ASN A 1 82 ? 1.046 4.287 14.875 1.00 93.62 82 ASN A CA 1
ATOM 551 C C . ASN A 1 82 ? 0.708 2.820 15.219 1.00 93.62 82 ASN A C 1
ATOM 553 O O . ASN A 1 82 ? -0.286 2.271 14.735 1.00 93.62 82 ASN A O 1
ATOM 557 N N . PHE A 1 83 ? 1.527 2.213 16.072 1.00 90.88 83 PHE A N 1
ATOM 558 C CA . PHE A 1 83 ? 1.229 0.947 16.734 1.00 90.88 83 PHE A CA 1
ATOM 559 C C . PHE A 1 83 ? 0.966 1.239 18.212 1.00 90.88 83 PHE A C 1
ATOM 561 O O . PHE A 1 83 ? 1.826 1.819 18.874 1.00 90.88 83 PHE A O 1
ATOM 568 N N . GLU A 1 84 ? -0.205 0.857 18.722 1.00 91.12 84 GLU A N 1
ATOM 569 C CA . GLU A 1 84 ? -0.513 0.968 20.159 1.00 91.12 84 GLU A CA 1
ATOM 570 C C . GLU A 1 84 ? 0.154 -0.174 20.937 1.00 91.12 84 GLU A C 1
ATOM 572 O O . GLU A 1 84 ? 0.517 -0.031 22.104 1.00 91.12 84 GLU A O 1
ATOM 577 N N . SER A 1 85 ? 0.363 -1.316 20.276 1.00 89.62 85 SER A N 1
ATOM 578 C CA . SER A 1 85 ? 1.108 -2.453 20.808 1.00 89.62 85 SER A CA 1
ATOM 579 C C . SER A 1 85 ? 1.669 -3.316 19.673 1.00 89.62 85 SER A C 1
ATOM 581 O O . SER A 1 85 ? 1.520 -3.000 18.495 1.00 89.62 85 SER A O 1
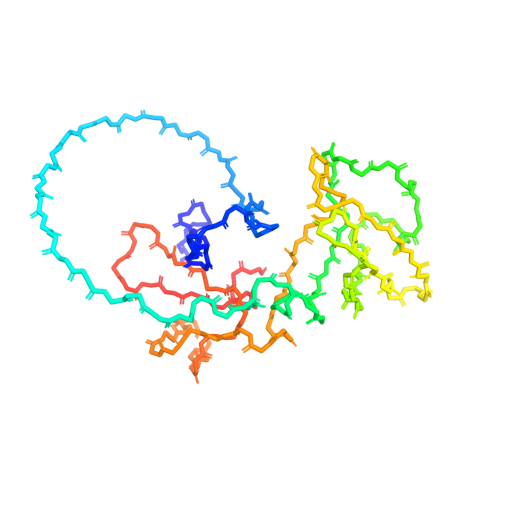ATOM 583 N N . ALA A 1 86 ? 2.294 -4.446 20.011 1.00 85.62 86 ALA A N 1
ATOM 584 C CA . ALA A 1 86 ? 2.684 -5.448 19.018 1.00 85.62 86 ALA A CA 1
ATOM 585 C C . ALA A 1 86 ? 1.479 -6.175 18.374 1.00 85.62 86 ALA A C 1
ATOM 587 O O . ALA A 1 86 ? 1.658 -6.895 17.392 1.00 85.62 86 ALA A O 1
ATOM 588 N N . GLU A 1 87 ? 0.272 -6.013 18.925 1.00 88.69 87 GLU A N 1
ATOM 589 C CA . GLU A 1 87 ? -0.942 -6.732 18.514 1.00 88.69 87 GLU A CA 1
ATOM 590 C C . GLU A 1 87 ? -2.005 -5.821 17.889 1.00 88.69 87 GLU A C 1
ATOM 592 O O . GLU A 1 87 ? -2.911 -6.314 17.210 1.00 88.69 87 GLU A O 1
ATOM 597 N N . GLU A 1 88 ? -1.875 -4.503 18.075 1.00 90.50 88 GLU A N 1
ATOM 598 C CA . GLU A 1 88 ? -2.822 -3.502 17.595 1.00 90.50 88 GLU A CA 1
ATOM 599 C C . GLU A 1 88 ? -2.137 -2.339 16.874 1.00 90.50 88 GLU A C 1
ATOM 601 O O . GLU A 1 88 ? -1.171 -1.742 17.358 1.00 90.50 88 GLU A O 1
ATOM 606 N N . VAL A 1 89 ? -2.710 -1.973 15.729 1.00 94.88 89 VAL A N 1
ATOM 607 C CA . VAL A 1 89 ? -2.257 -0.873 14.876 1.00 94.88 89 VAL A CA 1
ATOM 608 C C . VAL A 1 89 ? -3.390 0.118 14.635 1.00 94.88 89 VAL A C 1
ATOM 610 O O . VAL A 1 89 ? -4.533 -0.285 14.421 1.00 94.88 89 VAL A O 1
ATOM 613 N N . VAL A 1 90 ? -3.079 1.413 14.630 1.00 96.44 90 VAL A N 1
ATOM 614 C CA . VA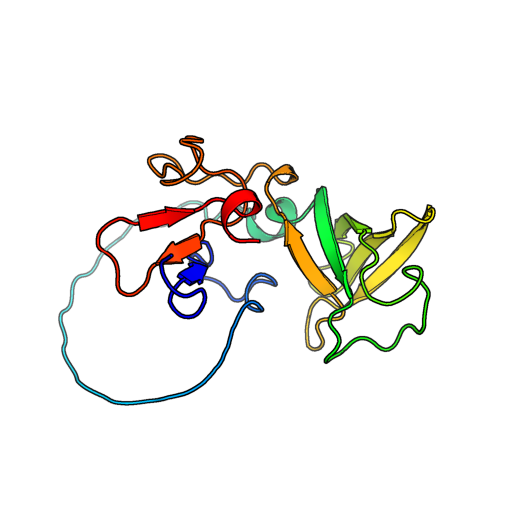L A 1 90 ? -4.049 2.470 14.318 1.00 96.44 90 VAL A CA 1
ATOM 615 C C . VAL A 1 90 ? -3.942 2.834 12.851 1.00 96.44 90 VAL A C 1
ATOM 617 O O . VAL A 1 90 ? -2.864 3.174 12.357 1.00 96.44 90 VAL A O 1
ATOM 620 N N . VAL A 1 91 ? -5.077 2.831 12.160 1.00 97.19 91 VAL A N 1
ATOM 621 C CA . VAL A 1 91 ? -5.186 3.271 10.769 1.00 97.19 91 VAL A CA 1
ATOM 622 C C . VAL A 1 91 ? -6.094 4.481 10.690 1.00 97.19 91 VAL A C 1
ATOM 624 O O . VAL A 1 91 ? -7.150 4.522 11.319 1.00 97.19 91 VAL A O 1
ATOM 627 N N . VAL A 1 92 ? -5.681 5.453 9.883 1.00 98.19 92 VAL A N 1
ATOM 628 C CA . VAL A 1 92 ? -6.551 6.523 9.399 1.00 98.19 92 VAL A CA 1
ATOM 629 C C . VAL A 1 92 ? -6.914 6.191 7.958 1.00 98.19 92 VAL A C 1
ATOM 631 O O . VAL A 1 92 ? -6.050 6.196 7.082 1.00 98.19 92 VAL A O 1
ATOM 634 N N . TRP A 1 93 ? -8.177 5.858 7.723 1.00 97.88 93 TRP A N 1
ATOM 635 C CA . TRP A 1 93 ? -8.728 5.624 6.393 1.00 97.88 93 TRP A CA 1
ATOM 636 C C . TRP A 1 93 ? -8.871 6.937 5.631 1.00 97.88 93 TRP A C 1
ATOM 638 O O . TRP A 1 93 ? -9.100 7.989 6.229 1.00 97.88 93 TRP A O 1
ATOM 648 N N . ASP A 1 94 ? -8.802 6.879 4.302 1.00 97.25 94 ASP A N 1
ATOM 649 C CA . ASP A 1 94 ? -8.896 8.077 3.455 1.00 97.25 94 ASP A CA 1
ATOM 650 C C . ASP A 1 94 ? -10.251 8.790 3.574 1.00 97.25 94 ASP A C 1
ATOM 652 O O . ASP A 1 94 ? -10.357 9.990 3.329 1.00 97.25 94 ASP A O 1
ATOM 656 N N . ASN A 1 95 ? -11.290 8.068 4.004 1.00 95.44 95 ASN A N 1
ATOM 657 C CA . ASN A 1 95 ? -12.602 8.636 4.310 1.00 95.44 95 ASN A CA 1
ATOM 658 C C . ASN A 1 95 ? -12.636 9.442 5.633 1.00 95.44 95 ASN A C 1
ATOM 660 O O . ASN A 1 95 ? -13.687 9.961 6.003 1.00 95.44 95 ASN A O 1
ATOM 664 N N . GLY A 1 96 ? -11.513 9.521 6.356 1.00 96.12 96 GLY A N 1
ATOM 665 C CA . GLY A 1 96 ? -11.354 10.227 7.629 1.00 96.12 96 GLY A CA 1
ATOM 666 C C . GLY A 1 96 ? -11.576 9.370 8.880 1.00 96.12 96 GLY A C 1
ATOM 667 O O . GLY A 1 96 ? -11.265 9.821 9.982 1.00 96.12 96 GLY A O 1
ATOM 668 N N . THR A 1 97 ? -12.079 8.141 8.746 1.00 97.50 97 THR A N 1
ATOM 669 C CA . THR A 1 97 ? -12.296 7.229 9.879 1.00 97.50 97 THR A CA 1
ATOM 670 C C . THR A 1 97 ? -10.958 6.781 10.454 1.00 97.50 97 THR A C 1
ATOM 672 O O . THR A 1 97 ? -10.103 6.286 9.726 1.00 97.50 97 THR A O 1
ATOM 675 N N . ALA A 1 98 ? -10.787 6.902 11.770 1.00 97.56 98 ALA A N 1
ATOM 676 C CA . ALA A 1 98 ? -9.632 6.375 12.487 1.00 97.56 98 ALA A CA 1
ATOM 677 C C . ALA A 1 98 ? -10.067 5.252 13.431 1.00 97.56 98 ALA A C 1
ATOM 679 O O . ALA A 1 98 ? -11.046 5.410 14.163 1.00 97.56 98 ALA A O 1
ATOM 680 N N . ALA A 1 99 ? -9.360 4.125 13.405 1.00 97.69 99 ALA A N 1
ATOM 681 C CA . ALA A 1 99 ? -9.673 2.968 14.240 1.00 97.69 99 ALA A CA 1
ATOM 682 C C . ALA A 1 99 ? -8.457 2.053 14.435 1.00 97.69 99 ALA A C 1
ATOM 684 O O . ALA A 1 99 ? -7.478 2.125 13.685 1.00 97.69 99 ALA A O 1
ATOM 685 N N . ASN A 1 100 ? -8.558 1.178 15.435 1.00 96.75 100 ASN A N 1
ATOM 686 C CA . ASN A 1 100 ? -7.540 0.192 15.778 1.00 96.75 100 ASN A CA 1
ATOM 687 C C . ASN A 1 100 ? -7.882 -1.157 15.141 1.00 96.75 100 ASN A C 1
ATOM 689 O O . ASN A 1 100 ? -9.050 -1.550 15.094 1.00 96.75 100 ASN A O 1
ATOM 693 N N . TYR A 1 101 ? -6.860 -1.881 14.697 1.00 96.25 101 TYR A N 1
ATOM 694 C CA . TYR A 1 101 ? -6.995 -3.154 13.998 1.00 96.25 101 TYR A CA 1
ATOM 695 C C . TYR A 1 101 ? -5.993 -4.184 14.497 1.00 96.25 101 TYR A C 1
ATOM 697 O O . TYR A 1 101 ? -4.912 -3.836 14.974 1.00 96.25 101 TYR A O 1
ATOM 705 N N . ARG A 1 102 ? -6.349 -5.465 14.355 1.00 94.62 102 ARG A N 1
ATOM 706 C CA . ARG A 1 102 ? -5.515 -6.578 14.810 1.00 94.62 102 ARG A CA 1
ATOM 707 C C . ARG A 1 102 ? -4.370 -6.811 13.841 1.00 94.62 102 ARG A C 1
ATOM 709 O O . ARG A 1 102 ? -4.571 -6.910 12.626 1.00 94.62 102 ARG A O 1
ATOM 716 N N . CYS A 1 103 ? -3.180 -6.929 14.410 1.00 89.56 103 CYS A N 1
ATOM 717 C CA . CYS A 1 103 ? -1.950 -7.186 13.684 1.00 89.56 103 CYS A CA 1
ATOM 718 C C . CYS A 1 103 ? -1.148 -8.371 14.271 1.00 89.56 103 CYS A C 1
ATOM 720 O O . CYS A 1 103 ? -0.006 -8.616 13.880 1.00 89.56 103 CYS A O 1
ATOM 722 N N . LEU A 1 104 ? -1.769 -9.148 15.170 1.00 88.19 104 LEU A N 1
ATOM 723 C CA . LEU A 1 104 ? -1.278 -10.436 15.660 1.00 88.19 104 LEU A CA 1
ATOM 724 C C . LEU A 1 104 ? -2.441 -11.427 15.837 1.00 88.19 104 LEU A C 1
ATOM 726 O O . LEU A 1 104 ? -3.530 -11.061 16.277 1.00 88.19 104 LEU A O 1
ATOM 730 N N . GLY A 1 105 ? -2.214 -12.698 15.492 1.00 89.12 105 GLY A N 1
ATOM 731 C CA . GLY A 1 105 ? -3.195 -13.786 15.616 1.00 89.12 105 GLY A CA 1
ATOM 732 C C . GLY A 1 105 ? -4.280 -13.773 14.534 1.00 89.12 105 GLY A C 1
ATOM 733 O O . GLY A 1 105 ? -4.527 -14.800 13.913 1.00 89.12 105 GLY A O 1
ATOM 734 N N . ALA A 1 106 ? -4.870 -12.609 14.271 1.00 89.38 106 ALA A N 1
ATOM 735 C CA . ALA A 1 106 ? -5.682 -12.319 13.096 1.00 89.38 106 ALA A CA 1
ATOM 736 C C . ALA A 1 106 ? -5.180 -11.020 12.462 1.00 89.38 106 ALA A C 1
ATOM 738 O O . ALA A 1 106 ? -4.802 -10.090 13.178 1.00 89.38 106 ALA A O 1
ATOM 739 N N . TYR A 1 107 ? -5.184 -10.955 11.135 1.00 90.25 107 TYR A N 1
ATOM 740 C CA . TYR A 1 107 ? -4.570 -9.863 10.392 1.00 90.25 107 TYR A CA 1
ATOM 741 C C . TYR A 1 107 ? -5.636 -9.105 9.619 1.00 90.25 107 TYR A C 1
ATOM 743 O O . TYR A 1 107 ? -5.945 -9.445 8.485 1.00 90.25 107 TYR A O 1
ATOM 751 N N . ASP A 1 108 ? -6.203 -8.060 10.219 1.00 94.62 108 ASP A N 1
ATOM 752 C CA . ASP A 1 108 ? -7.310 -7.307 9.613 1.00 94.62 108 ASP A CA 1
ATOM 753 C C . ASP A 1 108 ? -6.899 -6.522 8.355 1.00 94.62 108 ASP A C 1
ATOM 755 O O . ASP A 1 108 ? -7.752 -6.112 7.568 1.00 94.62 108 ASP A O 1
ATOM 759 N N . LEU A 1 109 ? -5.600 -6.303 8.148 1.00 93.81 109 LEU A N 1
ATOM 760 C CA . LEU A 1 109 ? -5.056 -5.408 7.133 1.00 93.81 109 LEU A CA 1
ATOM 761 C C . LEU A 1 109 ? -4.029 -6.124 6.260 1.00 93.81 109 LEU A C 1
ATOM 763 O O . LEU A 1 109 ? -3.309 -7.005 6.725 1.00 93.81 109 LEU A O 1
ATOM 767 N N . ARG A 1 110 ? -3.919 -5.681 5.009 1.00 91.12 110 ARG A N 1
ATOM 768 C CA . ARG A 1 110 ? -2.813 -6.009 4.106 1.00 91.12 110 ARG A CA 1
ATOM 769 C C . ARG A 1 110 ? -2.116 -4.732 3.653 1.00 91.12 110 ARG A C 1
ATOM 771 O O . ARG A 1 110 ? -2.774 -3.709 3.454 1.00 91.12 110 ARG A O 1
ATOM 778 N N . ILE A 1 111 ? -0.800 -4.799 3.483 1.00 89.50 111 ILE A N 1
ATOM 779 C CA . ILE A 1 111 ? 0.005 -3.684 2.973 1.00 89.50 111 ILE A CA 1
ATOM 780 C C . ILE A 1 111 ? -0.152 -3.620 1.453 1.00 89.50 111 ILE A C 1
ATOM 782 O O . ILE A 1 111 ? -0.012 -4.632 0.772 1.00 89.50 111 ILE A O 1
ATOM 786 N N . VAL A 1 112 ? -0.445 -2.427 0.945 1.00 88.06 112 VAL A N 1
ATOM 787 C CA . VAL A 1 112 ? -0.502 -2.107 -0.488 1.00 88.06 112 VAL A CA 1
ATOM 788 C C . VAL A 1 112 ? 0.793 -1.431 -0.917 1.00 88.06 112 VAL A C 1
ATOM 790 O O . VAL A 1 112 ? 1.384 -1.789 -1.929 1.00 88.06 112 VAL A O 1
ATOM 793 N N . ASP A 1 113 ? 1.261 -0.475 -0.119 1.00 87.06 113 ASP A N 1
ATOM 794 C CA . ASP A 1 113 ? 2.506 0.238 -0.375 1.00 87.06 113 ASP A CA 1
ATOM 795 C C . ASP A 1 113 ? 3.200 0.590 0.944 1.00 87.06 113 ASP A C 1
ATOM 797 O O . ASP A 1 113 ? 2.563 0.995 1.917 1.00 87.06 113 ASP A O 1
ATOM 801 N N . SER A 1 114 ? 4.518 0.428 0.977 1.00 87.50 114 SER A N 1
ATOM 802 C CA . SER A 1 114 ? 5.373 0.803 2.104 1.00 87.50 114 SER A CA 1
ATOM 803 C C . SER A 1 114 ? 6.448 1.820 1.720 1.00 87.50 114 SER A C 1
ATOM 805 O O . SER A 1 114 ? 7.329 2.102 2.525 1.00 87.50 114 SER A O 1
ATOM 807 N N . ALA A 1 115 ? 6.396 2.412 0.522 1.00 83.56 115 ALA A N 1
ATOM 808 C CA . ALA A 1 115 ? 7.385 3.397 0.083 1.00 83.56 115 ALA A CA 1
ATOM 809 C C . ALA A 1 115 ? 7.490 4.599 1.040 1.00 83.56 115 ALA A C 1
ATOM 811 O O . ALA A 1 115 ? 8.579 5.118 1.283 1.00 83.56 115 ALA A O 1
ATOM 812 N N . SER A 1 116 ? 6.370 4.999 1.642 1.00 84.81 116 SER A N 1
ATOM 813 C CA . SER A 1 116 ? 6.266 6.088 2.619 1.00 84.81 116 SER A CA 1
ATOM 814 C C . SER A 1 116 ? 6.823 5.765 4.008 1.00 84.81 116 SER A C 1
ATOM 816 O O . SER A 1 116 ? 6.929 6.677 4.825 1.00 84.81 116 SER A O 1
ATOM 818 N N . THR A 1 117 ? 7.197 4.515 4.302 1.00 83.06 117 THR A N 1
ATOM 819 C CA . THR A 1 117 ? 7.746 4.148 5.621 1.00 83.06 117 THR A CA 1
ATOM 820 C C . THR A 1 117 ? 9.248 4.413 5.743 1.00 83.06 117 THR A C 1
ATOM 822 O O . THR A 1 117 ? 9.828 4.256 6.815 1.00 83.06 117 THR A O 1
ATOM 825 N N . GLY A 1 118 ? 9.906 4.801 4.644 1.00 80.44 118 GLY A N 1
ATOM 826 C CA . GLY A 1 118 ? 11.352 5.029 4.592 1.00 80.44 118 GLY A CA 1
ATOM 827 C C . GLY A 1 118 ? 12.189 3.761 4.390 1.00 80.44 118 GLY A C 1
ATOM 828 O O . GLY A 1 118 ? 13.414 3.856 4.280 1.00 80.44 118 GLY A O 1
ATOM 829 N N . VAL A 1 119 ? 11.560 2.583 4.291 1.00 83.81 119 VAL A N 1
ATOM 830 C CA . VAL A 1 119 ? 12.238 1.340 3.896 1.00 83.81 119 VAL A CA 1
ATOM 831 C C . VAL A 1 119 ? 12.749 1.477 2.462 1.00 83.81 119 VAL A C 1
ATOM 833 O O . VAL A 1 119 ? 12.019 1.893 1.563 1.00 83.81 119 VAL A O 1
ATOM 836 N N . LYS A 1 120 ? 14.015 1.123 2.239 1.00 87.94 120 LYS A N 1
ATOM 837 C CA . LYS A 1 120 ? 14.640 1.142 0.915 1.00 87.94 120 LYS A CA 1
ATOM 838 C C . LYS A 1 120 ? 15.610 -0.013 0.735 1.00 87.94 120 LYS A C 1
ATOM 840 O O . LYS A 1 120 ? 16.265 -0.447 1.682 1.00 87.94 120 LYS A O 1
ATOM 845 N N . HIS A 1 121 ? 15.730 -0.466 -0.503 1.00 87.75 121 HIS A N 1
ATOM 846 C CA . HIS A 1 121 ? 16.641 -1.523 -0.912 1.00 87.75 121 HIS A CA 1
ATOM 847 C C . HIS A 1 121 ? 17.807 -0.916 -1.692 1.00 87.75 121 HIS A C 1
ATOM 849 O O . HIS A 1 121 ? 17.733 -0.732 -2.907 1.00 87.75 121 HIS A O 1
ATOM 855 N N . GLU A 1 122 ? 18.883 -0.587 -0.977 1.00 91.50 122 GLU A N 1
ATOM 856 C CA . GLU A 1 122 ? 20.110 -0.068 -1.586 1.00 91.50 122 GLU A CA 1
ATOM 857 C C . GLU A 1 122 ? 20.680 -1.057 -2.610 1.00 91.50 122 GLU A C 1
ATOM 859 O O . GLU A 1 122 ? 20.693 -2.269 -2.391 1.00 91.50 122 GLU A O 1
ATOM 864 N N . GLY A 1 123 ? 21.132 -0.534 -3.750 1.00 91.38 123 GLY A N 1
ATOM 865 C CA . GLY A 1 123 ? 21.649 -1.343 -4.856 1.00 91.38 123 GLY A CA 1
ATOM 866 C C . GLY A 1 123 ? 20.589 -2.104 -5.665 1.00 91.38 123 GLY A C 1
ATOM 867 O O . GLY A 1 123 ? 20.952 -2.770 -6.631 1.00 91.38 123 GLY A O 1
ATOM 868 N N . ALA A 1 124 ? 19.300 -2.003 -5.321 1.00 93.69 124 ALA A N 1
ATOM 869 C CA . ALA A 1 124 ? 18.210 -2.527 -6.138 1.00 93.69 124 ALA A CA 1
ATOM 870 C C . ALA A 1 124 ? 17.611 -1.418 -7.013 1.00 93.69 124 ALA A C 1
ATOM 872 O O . ALA A 1 124 ? 17.298 -0.333 -6.521 1.00 93.69 124 ALA A O 1
ATOM 873 N N . MET A 1 125 ? 17.413 -1.711 -8.297 1.00 96.19 125 MET A N 1
ATOM 874 C CA . MET A 1 125 ? 16.799 -0.807 -9.268 1.00 96.19 125 MET A CA 1
ATOM 875 C C . MET A 1 125 ? 15.569 -1.479 -9.870 1.00 96.19 125 MET A C 1
ATOM 877 O O . MET A 1 125 ? 15.632 -2.648 -10.226 1.00 96.19 125 MET A O 1
ATOM 881 N N . CYS A 1 126 ? 14.469 -0.740 -10.007 1.00 95.75 126 CYS A N 1
ATOM 882 C CA . CYS A 1 126 ? 13.306 -1.230 -10.739 1.00 95.75 126 CYS A CA 1
ATOM 883 C C . CYS A 1 126 ? 13.653 -1.355 -12.229 1.00 95.75 126 CYS A C 1
ATOM 885 O O . CYS A 1 126 ? 13.985 -0.363 -12.880 1.00 95.75 126 CYS A O 1
ATOM 887 N N . ASP A 1 127 ? 13.542 -2.550 -12.797 1.00 96.56 127 ASP A N 1
ATOM 888 C CA . ASP A 1 127 ? 13.906 -2.813 -14.185 1.00 96.56 127 ASP A CA 1
ATOM 889 C C . ASP A 1 127 ? 12.973 -2.154 -15.198 1.00 96.56 127 ASP A C 1
ATOM 891 O O . ASP A 1 127 ? 13.393 -1.906 -16.332 1.00 96.56 127 ASP A O 1
ATOM 895 N N . PHE A 1 128 ? 11.753 -1.797 -14.793 1.00 95.50 128 PHE A N 1
ATOM 896 C CA . PHE A 1 128 ? 10.807 -1.082 -15.643 1.00 95.50 128 PHE A CA 1
ATOM 897 C C . PHE A 1 128 ? 11.016 0.440 -15.600 1.00 95.50 128 PHE A C 1
ATOM 899 O O . PHE A 1 128 ? 11.403 1.034 -16.604 1.00 95.50 128 PHE A O 1
ATOM 906 N N . CYS A 1 129 ? 10.816 1.082 -14.441 1.00 96.81 129 CYS A N 1
ATOM 907 C CA . CYS A 1 129 ? 10.858 2.549 -14.321 1.00 96.81 129 CYS A CA 1
ATOM 908 C C . CYS A 1 129 ? 12.236 3.130 -13.972 1.00 96.81 129 CYS A C 1
ATOM 910 O O . CYS A 1 129 ? 12.383 4.348 -13.894 1.00 96.81 129 CYS A O 1
ATOM 912 N N . LYS A 1 130 ? 13.244 2.280 -13.742 1.00 97.06 130 LYS A N 1
ATOM 913 C CA . LYS A 1 130 ? 14.624 2.658 -13.381 1.00 97.06 130 LYS A CA 1
ATOM 914 C C . LYS A 1 130 ? 14.773 3.412 -12.057 1.00 97.06 130 LYS A C 1
ATOM 916 O O . LYS A 1 130 ? 15.848 3.932 -11.767 1.00 97.06 130 LYS A O 1
ATOM 921 N N . GLN A 1 131 ? 13.739 3.422 -11.217 1.00 95.25 131 GLN A N 1
ATOM 922 C CA . GLN A 1 131 ? 13.837 3.919 -9.847 1.00 95.25 131 GLN A CA 1
ATOM 923 C C . GLN A 1 131 ? 14.942 3.170 -9.086 1.00 95.25 131 GLN A C 1
ATOM 925 O O . GLN A 1 131 ? 14.933 1.939 -9.038 1.00 95.25 131 GLN A O 1
ATOM 930 N N . SER A 1 132 ? 15.863 3.918 -8.475 1.00 95.12 132 SER A N 1
ATOM 931 C CA . SER A 1 132 ? 16.954 3.398 -7.650 1.00 95.12 132 SER A CA 1
ATOM 932 C C . SER A 1 132 ? 17.279 4.392 -6.519 1.00 95.12 132 SER A C 1
ATOM 934 O O . SER A 1 132 ? 17.487 5.572 -6.816 1.00 95.12 132 SER A O 1
ATOM 936 N N . PRO A 1 133 ? 17.317 3.964 -5.242 1.00 94.38 133 PRO A N 1
ATOM 937 C CA . PRO A 1 133 ? 16.961 2.624 -4.772 1.00 94.38 133 PRO A CA 1
ATOM 938 C C . PRO A 1 133 ? 15.446 2.359 -4.872 1.00 94.38 133 PRO A C 1
ATOM 940 O O . PRO A 1 133 ? 14.634 3.285 -4.946 1.00 94.38 133 PRO A O 1
ATOM 943 N N . ILE A 1 134 ? 15.042 1.086 -4.852 1.00 92.56 134 ILE A N 1
ATOM 944 C CA . ILE A 1 134 ? 13.623 0.727 -4.687 1.00 92.56 134 ILE A CA 1
ATOM 945 C C . ILE A 1 134 ? 13.185 1.096 -3.260 1.00 92.56 134 ILE A C 1
ATOM 947 O O . ILE A 1 134 ? 13.781 0.627 -2.288 1.00 92.56 134 ILE A O 1
ATOM 951 N N . PHE A 1 135 ? 12.150 1.933 -3.145 1.00 90.25 135 PHE A N 1
ATOM 952 C CA . PHE A 1 135 ? 11.510 2.307 -1.878 1.00 90.25 135 PHE A CA 1
ATOM 953 C C . PHE A 1 135 ? 10.322 1.383 -1.595 1.00 90.25 135 PHE A C 1
ATOM 955 O O . PHE A 1 135 ? 9.583 1.031 -2.514 1.00 90.25 135 PHE A O 1
ATOM 962 N N . GLY A 1 136 ? 10.124 1.026 -0.328 1.00 88.81 136 GLY A N 1
ATOM 963 C CA . GLY A 1 136 ? 9.055 0.135 0.105 1.00 88.81 136 GLY A CA 1
ATOM 964 C C . GLY A 1 136 ? 9.312 -1.324 -0.266 1.00 88.81 136 GLY A C 1
ATOM 965 O O . GLY A 1 136 ? 10.414 -1.835 -0.071 1.00 88.81 136 GLY A O 1
ATOM 966 N N . ILE A 1 137 ? 8.284 -2.007 -0.777 1.00 87.56 137 ILE A N 1
ATOM 967 C CA . ILE A 1 137 ? 8.361 -3.418 -1.170 1.00 87.56 137 ILE A CA 1
ATOM 968 C C . ILE A 1 137 ? 9.201 -3.562 -2.446 1.00 87.56 137 ILE A C 1
ATOM 970 O O . ILE A 1 137 ? 8.931 -2.928 -3.468 1.00 87.56 137 ILE A O 1
ATOM 974 N N . ARG A 1 138 ? 10.196 -4.453 -2.397 1.00 92.50 138 ARG A N 1
ATOM 975 C CA . ARG A 1 138 ? 10.929 -4.936 -3.572 1.00 92.50 138 ARG A CA 1
ATOM 976 C C . ARG A 1 138 ? 10.324 -6.240 -4.078 1.00 92.50 138 ARG A C 1
ATOM 978 O O . ARG A 1 138 ? 10.338 -7.255 -3.379 1.00 92.50 138 ARG A O 1
ATOM 985 N N . TRP A 1 139 ? 9.884 -6.211 -5.326 1.00 92.00 139 TRP A N 1
ATOM 986 C CA . TRP A 1 139 ? 9.293 -7.339 -6.028 1.00 92.00 139 TRP A CA 1
ATOM 987 C C . TRP A 1 139 ? 10.345 -7.996 -6.917 1.00 92.00 139 TRP A C 1
ATOM 989 O O . TRP A 1 139 ? 10.750 -7.423 -7.922 1.00 92.00 139 TRP A O 1
ATOM 999 N N . LYS A 1 140 ? 10.826 -9.179 -6.541 1.00 91.94 140 LYS A N 1
ATOM 1000 C CA . LYS A 1 140 ? 11.881 -9.894 -7.261 1.00 91.94 140 LYS A CA 1
ATOM 1001 C C . LYS A 1 140 ? 11.309 -11.078 -8.028 1.00 91.94 140 LYS A C 1
ATOM 1003 O O . LYS A 1 140 ? 10.701 -11.960 -7.423 1.00 91.94 140 LYS A O 1
ATOM 1008 N N . CYS A 1 141 ? 11.559 -11.147 -9.335 1.00 91.56 141 CYS A N 1
ATOM 1009 C CA . CYS A 1 141 ? 11.214 -12.340 -10.109 1.00 91.56 141 CYS A CA 1
ATOM 1010 C C . CYS A 1 141 ? 12.015 -13.549 -9.590 1.00 91.56 141 CYS A C 1
ATOM 1012 O O . CYS A 1 141 ? 13.242 -13.491 -9.495 1.00 91.56 141 CYS A O 1
ATOM 1014 N N . ALA A 1 142 ? 11.319 -14.629 -9.247 1.00 89.31 142 ALA A N 1
ATOM 1015 C CA . ALA A 1 142 ? 11.878 -15.878 -8.746 1.00 89.31 142 ALA A CA 1
ATOM 1016 C C . ALA A 1 142 ? 12.579 -16.687 -9.844 1.00 89.31 142 ALA A C 1
ATOM 1018 O O . ALA A 1 142 ? 13.546 -17.390 -9.568 1.00 89.31 142 ALA A O 1
ATOM 1019 N N . GLU A 1 143 ? 12.118 -16.563 -11.089 1.00 91.44 143 GLU A N 1
ATOM 1020 C CA . GLU A 1 143 ? 12.646 -17.329 -12.225 1.00 91.44 143 GLU A CA 1
ATOM 1021 C C . GLU A 1 143 ? 13.638 -16.531 -13.083 1.00 91.44 143 GLU A C 1
ATOM 1023 O O . GLU A 1 143 ? 14.426 -17.097 -13.840 1.00 91.44 143 GLU A O 1
ATOM 1028 N N . CYS A 1 144 ? 13.622 -15.204 -12.969 1.00 91.50 144 CYS A N 1
ATOM 1029 C CA . CYS A 1 144 ? 14.437 -14.316 -13.783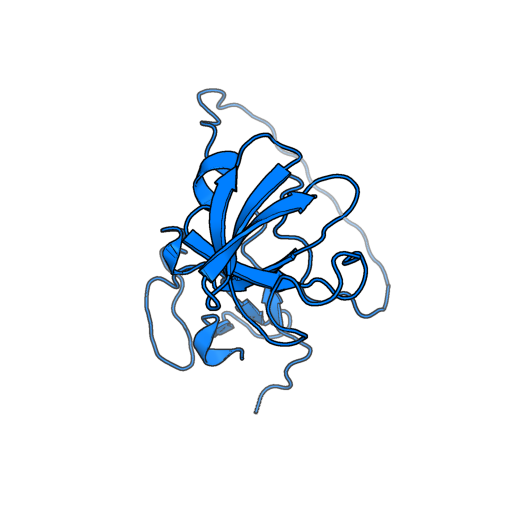 1.00 91.50 144 CYS A CA 1
ATOM 1030 C C . CYS A 1 144 ? 15.748 -13.966 -13.068 1.00 91.50 144 CYS A C 1
ATOM 1032 O O . CYS A 1 144 ? 15.778 -13.660 -11.873 1.00 91.50 144 CYS A O 1
ATOM 1034 N N . ILE A 1 145 ? 16.842 -13.894 -13.825 1.00 91.19 145 ILE A N 1
ATOM 1035 C CA . ILE A 1 145 ? 18.122 -13.417 -13.296 1.00 91.19 145 ILE A CA 1
ATOM 1036 C C . ILE A 1 145 ? 18.042 -11.904 -13.090 1.00 91.19 145 ILE A C 1
ATOM 1038 O O . ILE A 1 145 ? 17.854 -11.158 -14.045 1.00 91.19 145 ILE A O 1
ATOM 1042 N N . ASN A 1 146 ? 18.240 -11.468 -11.843 1.00 90.31 146 ASN A N 1
ATOM 1043 C CA . ASN A 1 146 ? 18.385 -10.058 -11.466 1.00 90.31 146 ASN A CA 1
ATOM 1044 C C . ASN A 1 146 ? 17.283 -9.129 -12.013 1.00 90.31 146 ASN A C 1
ATOM 1046 O O . ASN A 1 146 ? 17.595 -8.048 -12.495 1.00 90.31 146 ASN A O 1
ATOM 1050 N N . TYR A 1 147 ? 16.026 -9.582 -11.955 1.00 93.38 147 TYR A N 1
ATOM 1051 C CA . TYR A 1 147 ? 14.872 -8.769 -12.331 1.00 93.38 147 TYR A CA 1
ATOM 1052 C C . TYR A 1 147 ? 14.079 -8.348 -11.092 1.00 93.38 147 TYR A C 1
ATOM 1054 O O . TYR A 1 147 ? 13.605 -9.206 -10.336 1.00 93.38 147 TYR A O 1
ATOM 1062 N N . ASP A 1 148 ? 13.947 -7.045 -10.889 1.00 95.00 148 ASP A N 1
ATOM 1063 C CA . ASP A 1 148 ? 13.344 -6.415 -9.725 1.00 95.00 148 ASP A CA 1
ATOM 1064 C C . ASP A 1 148 ? 12.379 -5.297 -10.147 1.00 95.00 148 ASP A C 1
ATOM 1066 O O . ASP A 1 148 ? 12.659 -4.515 -11.049 1.00 95.00 148 ASP A O 1
ATOM 1070 N N . LEU A 1 149 ? 11.237 -5.182 -9.474 1.00 94.00 149 LEU A N 1
ATOM 1071 C CA . LEU A 1 149 ? 10.238 -4.137 -9.687 1.00 94.00 149 LEU A CA 1
ATOM 1072 C C . LEU A 1 149 ? 9.935 -3.409 -8.370 1.00 94.00 149 LEU A C 1
ATOM 1074 O O . LEU A 1 149 ? 9.998 -3.987 -7.281 1.00 94.00 149 LEU A O 1
ATOM 1078 N N . CYS A 1 150 ? 9.596 -2.122 -8.464 1.00 91.62 150 CYS A N 1
ATOM 1079 C CA . CYS A 1 150 ? 8.948 -1.401 -7.367 1.00 91.62 150 CYS A CA 1
ATOM 1080 C C . CYS A 1 150 ? 7.433 -1.663 -7.380 1.00 91.62 150 CYS A C 1
ATOM 1082 O O . CYS A 1 150 ? 6.891 -2.086 -8.402 1.00 91.62 150 CYS A O 1
ATOM 1084 N N . SER A 1 151 ? 6.736 -1.382 -6.273 1.00 88.00 151 SER A N 1
ATOM 1085 C CA . SER A 1 151 ? 5.286 -1.625 -6.165 1.00 88.00 151 SER A CA 1
ATOM 1086 C C . SER A 1 151 ? 4.458 -0.954 -7.261 1.00 88.00 151 SER A C 1
ATOM 1088 O O . SER A 1 151 ? 3.491 -1.543 -7.724 1.00 88.00 151 SER A O 1
ATOM 1090 N N . LEU A 1 152 ? 4.865 0.233 -7.728 1.00 90.62 152 LEU A N 1
ATOM 1091 C CA . LEU A 1 152 ? 4.171 0.961 -8.799 1.00 90.62 152 LEU A CA 1
ATOM 1092 C C . LEU A 1 152 ? 4.289 0.307 -10.181 1.00 90.62 152 LEU A C 1
ATOM 1094 O O . LEU A 1 152 ? 3.513 0.636 -11.065 1.00 90.62 152 LEU A O 1
ATOM 1098 N N . CYS A 1 153 ? 5.306 -0.527 -10.406 1.00 92.19 153 CYS A N 1
ATOM 1099 C CA . CYS A 1 153 ? 5.485 -1.233 -11.677 1.00 92.19 153 CYS A CA 1
ATOM 1100 C C . CYS A 1 153 ? 5.015 -2.684 -11.617 1.00 92.19 153 CYS A C 1
ATOM 1102 O O . CYS A 1 153 ? 4.986 -3.342 -12.652 1.00 92.19 153 CYS A O 1
ATOM 1104 N N . TYR A 1 154 ? 4.728 -3.187 -10.416 1.00 89.00 154 TYR A N 1
ATOM 1105 C CA . TYR A 1 154 ? 4.204 -4.528 -10.203 1.00 89.00 154 TYR A CA 1
ATOM 1106 C C . TYR A 1 154 ? 2.667 -4.566 -10.221 1.00 89.00 154 TYR A C 1
ATOM 1108 O O . TYR A 1 154 ? 2.094 -5.533 -10.711 1.00 89.00 154 TYR A O 1
ATOM 1116 N N . HIS A 1 155 ? 2.012 -3.533 -9.684 1.00 85.38 155 HIS A N 1
ATOM 1117 C CA . HIS A 1 155 ? 0.555 -3.358 -9.721 1.00 85.38 155 HIS A CA 1
ATOM 1118 C C . HIS A 1 155 ? 0.109 -2.546 -10.937 1.00 85.38 155 HIS A C 1
ATOM 1120 O O . HIS A 1 155 ? -1.014 -2.811 -11.420 1.00 85.38 155 HIS A O 1
#

InterPro domains:
  IPR000433 Zinc finger, ZZ-type [PF00569] (120-154)
  IPR000433 Zinc finger, ZZ-type [PS01357] (126-153)
  IPR000433 Zinc finger, ZZ-type [PS50135] (121-155)
  IPR010606 Mib-herc2 [PF06701] (55-113)
  IPR010606 Mib-herc2 [PS51416] (45-115)
  IPR037252 Mib/herc2 domain superfamily [SSF159034] (54-114)
  IPR043145 Zinc finger, ZZ-type superfamily [G3DSA:3.30.60.90] (118-155)

Radius of gyration: 17.56 Å; chains: 1; bounding box: 49×42×42 Å

Foldseek 3Di:
DPDLQQKDWPPPDDDPFLQPDDDDDDDDDDDDDDDDDDDDDDDDPDPVRQLQQFQFKKDFDPVQADPPCLLPDPPWIWGFHHAPDSFWTWTQTPVRRIDIDGGPPGHGIHTLWRLRSQDWDAPQAAPPPRDPTAGTTWIHGNPDDRHIHHSVVSD